Protein AF-A0A6V7JGX0-F1 (afdb_monomer)

Organism: NCBI:txid1563983

InterPro domains:
  IPR000048 IQ motif, EF-hand binding site [PF00612] (31-48)
  IPR042618 Dynein regulatory complex protein 9 [PTHR14871] (1-66)

Sequence (66 aa):
FRERQAFIDKYLAEKEAARLKQELEEHRKLSAIRIQAWWRGVMVRRKLGPYRPDEKKKKKPAKGKK

Mean predicted aligned error: 10.11 Å

Foldseek 3Di:
DVVVVVVVVVVVVVVVVVVVVVVVVVVVVVVVVVVVVVVVVVCCVVCHDPRPDPPPPPPPPPPDDD

Structure (mmCIF, N/CA/C/O backbone):
data_AF-A0A6V7JGX0-F1
#
_entry.id   AF-A0A6V7JGX0-F1
#
loop_
_atom_site.group_PDB
_atom_site.id
_atom_site.type_symbol
_atom_site.label_atom_id
_atom_site.label_alt_id
_atom_site.label_comp_id
_atom_site.label_asym_id
_atom_site.label_entity_id
_atom_site.label_seq_id
_atom_site.pdbx_PDB_ins_code
_atom_site.Cartn_x
_atom_site.Cartn_y
_atom_site.Cartn_z
_atom_site.occupancy
_atom_site.B_iso_or_equiv
_atom_site.auth_seq_id
_atom_site.auth_comp_id
_atom_site.auth_asym_id
_atom_site.auth_atom_id
_atom_site.pdbx_PDB_model_num
ATOM 1 N N . PHE A 1 1 ? 25.553 -4.190 -35.340 1.00 68.94 1 PHE A N 1
ATOM 2 C CA . PHE A 1 1 ? 24.714 -3.016 -34.989 1.00 68.94 1 PHE A CA 1
ATOM 3 C C . PHE A 1 1 ? 23.290 -3.421 -34.592 1.00 68.94 1 PHE A C 1
ATOM 5 O O . PHE A 1 1 ? 22.902 -3.131 -33.470 1.00 68.94 1 PHE A O 1
ATOM 12 N N . ARG A 1 2 ? 22.539 -4.148 -35.439 1.00 82.25 2 ARG A N 1
ATOM 13 C CA . ARG A 1 2 ? 21.141 -4.557 -35.164 1.00 82.25 2 ARG A CA 1
ATOM 14 C C . ARG A 1 2 ? 20.954 -5.447 -33.926 1.00 82.25 2 ARG A C 1
ATOM 16 O O . ARG A 1 2 ? 20.038 -5.210 -33.155 1.00 82.25 2 ARG A O 1
ATOM 23 N N . GLU A 1 3 ? 21.846 -6.407 -33.693 1.00 86.31 3 GLU A N 1
ATOM 24 C CA . GLU A 1 3 ? 21.763 -7.307 -32.526 1.00 86.31 3 GLU A CA 1
ATOM 25 C C . GLU A 1 3 ? 21.947 -6.572 -31.195 1.00 86.31 3 GLU A C 1
ATOM 27 O O . GLU A 1 3 ? 21.224 -6.821 -30.235 1.00 86.31 3 GLU A O 1
ATOM 32 N N . ARG A 1 4 ? 22.871 -5.602 -31.153 1.00 88.94 4 ARG A N 1
ATOM 33 C CA . ARG A 1 4 ? 23.075 -4.749 -29.977 1.00 88.94 4 ARG A CA 1
ATOM 34 C C . ARG A 1 4 ? 21.840 -3.897 -29.691 1.00 88.94 4 ARG A C 1
ATOM 36 O O . ARG A 1 4 ? 21.480 -3.750 -28.531 1.00 88.94 4 ARG A O 1
ATOM 43 N N . GLN A 1 5 ? 21.198 -3.362 -30.730 1.00 92.31 5 GLN A N 1
ATOM 44 C CA . GLN A 1 5 ? 19.966 -2.592 -30.567 1.00 92.31 5 GLN A CA 1
ATOM 45 C C . GLN A 1 5 ? 18.828 -3.475 -30.043 1.00 92.31 5 GLN A C 1
ATOM 47 O O . GLN A 1 5 ? 18.223 -3.134 -29.037 1.00 92.31 5 GLN A O 1
ATOM 52 N N . ALA A 1 6 ? 18.626 -4.659 -30.629 1.00 93.69 6 ALA A N 1
ATOM 53 C CA . ALA A 1 6 ? 17.612 -5.608 -30.168 1.00 93.69 6 ALA A CA 1
ATOM 54 C C . ALA A 1 6 ? 17.829 -6.045 -28.706 1.00 93.69 6 ALA A C 1
ATOM 56 O O . ALA A 1 6 ? 16.869 -6.193 -27.950 1.00 93.69 6 ALA A O 1
ATOM 57 N N . PHE A 1 7 ? 19.086 -6.220 -28.286 1.00 94.00 7 PHE A N 1
ATOM 58 C CA . PHE A 1 7 ? 19.425 -6.504 -26.892 1.00 94.00 7 PHE A CA 1
ATOM 59 C C . PHE A 1 7 ? 19.057 -5.342 -25.957 1.00 94.00 7 PHE A C 1
ATOM 61 O O . PHE A 1 7 ? 18.454 -5.569 -24.908 1.00 94.00 7 PHE A O 1
ATOM 68 N N . ILE A 1 8 ? 19.392 -4.106 -26.342 1.00 94.06 8 ILE A N 1
ATOM 69 C CA . ILE A 1 8 ? 19.054 -2.902 -25.572 1.00 94.06 8 ILE A CA 1
ATOM 70 C C . ILE A 1 8 ? 17.535 -2.761 -25.448 1.00 94.06 8 ILE A C 1
ATOM 72 O O . ILE A 1 8 ? 17.033 -2.590 -24.339 1.00 94.06 8 ILE A O 1
ATOM 76 N N . ASP A 1 9 ? 16.805 -2.893 -26.554 1.00 94.94 9 ASP A N 1
ATOM 77 C CA . ASP A 1 9 ? 15.350 -2.740 -26.581 1.00 94.94 9 ASP A CA 1
ATOM 78 C C . ASP A 1 9 ? 14.667 -3.793 -25.700 1.00 94.94 9 ASP A C 1
ATOM 80 O O . ASP A 1 9 ? 13.787 -3.466 -24.901 1.00 94.94 9 ASP A O 1
ATOM 84 N N . LYS A 1 10 ? 15.126 -5.050 -25.769 1.00 95.31 10 LYS A N 1
ATOM 85 C CA . LYS A 1 10 ? 14.626 -6.131 -24.913 1.00 95.31 10 LYS A CA 1
ATOM 86 C C . LYS A 1 10 ? 14.868 -5.840 -23.431 1.00 95.31 10 LYS A C 1
ATOM 88 O O . LYS A 1 10 ? 13.947 -5.968 -22.628 1.00 95.31 10 LYS A O 1
ATOM 93 N N . TYR A 1 11 ? 16.079 -5.418 -23.069 1.00 95.19 11 TYR A N 1
ATOM 94 C CA . TYR A 1 11 ? 16.414 -5.088 -21.684 1.00 95.19 11 TYR A CA 1
ATOM 95 C C . TYR A 1 11 ? 15.564 -3.928 -21.144 1.00 95.19 11 TYR A C 1
ATOM 97 O O . TYR A 1 11 ? 15.073 -3.982 -20.015 1.00 95.19 11 TYR A O 1
ATOM 105 N N . LEU A 1 12 ? 15.361 -2.880 -21.950 1.00 96.00 12 LEU A N 1
ATOM 106 C CA . LEU A 1 12 ? 14.525 -1.742 -21.571 1.00 96.00 12 LEU A CA 1
ATOM 107 C C . LEU A 1 12 ? 13.059 -2.154 -21.388 1.00 96.00 12 LEU A C 1
ATOM 109 O O . LEU A 1 12 ? 12.454 -1.765 -20.389 1.00 96.00 12 LEU A O 1
ATOM 113 N N . ALA A 1 13 ? 12.522 -2.989 -22.281 1.00 95.62 13 ALA A N 1
ATOM 114 C CA . ALA A 1 13 ? 11.160 -3.507 -22.175 1.00 95.62 13 ALA A CA 1
ATOM 115 C C . ALA A 1 13 ? 10.959 -4.369 -20.916 1.00 95.62 13 ALA A C 1
ATOM 117 O O . ALA A 1 13 ? 9.973 -4.205 -20.198 1.00 95.62 13 ALA A O 1
ATOM 118 N 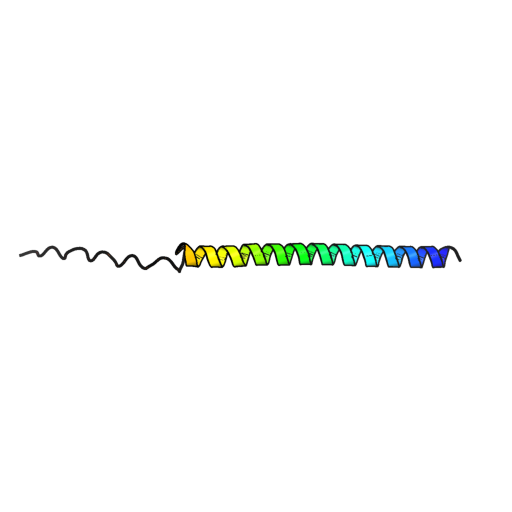N . GLU A 1 14 ? 11.911 -5.251 -20.596 1.00 94.62 14 GLU A N 1
ATOM 119 C CA . GLU A 1 14 ? 11.872 -6.066 -19.374 1.00 94.62 14 GLU A CA 1
ATOM 120 C C . GLU A 1 14 ? 11.935 -5.197 -18.110 1.00 94.62 14 GLU A C 1
ATOM 122 O O . GLU A 1 14 ? 11.180 -5.412 -17.156 1.00 94.62 14 GLU A O 1
ATOM 127 N N . LYS A 1 15 ? 12.796 -4.173 -18.114 1.00 95.62 15 LYS A N 1
ATOM 128 C CA . LYS A 1 15 ? 12.922 -3.220 -17.007 1.00 95.62 15 LYS A CA 1
ATOM 129 C C . LYS A 1 15 ? 11.640 -2.413 -16.799 1.00 95.62 15 LYS A C 1
ATOM 131 O O . LYS A 1 15 ? 11.218 -2.220 -15.658 1.00 95.62 15 LYS A O 1
ATOM 136 N N . GLU A 1 16 ? 11.012 -1.949 -17.876 1.00 95.50 16 GLU A N 1
ATOM 137 C CA . GLU A 1 16 ? 9.752 -1.211 -17.800 1.00 95.50 16 GLU A CA 1
ATOM 138 C C . GLU A 1 16 ? 8.603 -2.100 -17.312 1.00 95.50 16 GLU A C 1
ATOM 140 O O . GLU A 1 16 ? 7.862 -1.702 -16.410 1.00 95.50 16 GLU A O 1
ATOM 145 N N . ALA A 1 17 ? 8.505 -3.335 -17.811 1.00 95.50 17 ALA A N 1
ATOM 146 C CA . ALA A 1 17 ? 7.515 -4.302 -17.346 1.00 95.50 17 ALA A CA 1
ATOM 147 C C . ALA A 1 17 ? 7.664 -4.601 -15.843 1.00 95.50 17 ALA A C 1
ATOM 149 O O . ALA A 1 17 ? 6.668 -4.667 -15.115 1.00 95.50 17 ALA A O 1
ATOM 150 N N . ALA A 1 18 ? 8.902 -4.730 -15.353 1.00 95.38 18 ALA A N 1
ATOM 151 C CA . ALA A 1 18 ? 9.175 -4.903 -13.930 1.00 95.38 18 ALA A CA 1
ATOM 152 C C . ALA A 1 18 ? 8.730 -3.683 -13.106 1.00 95.38 18 ALA A C 1
ATOM 154 O O . ALA A 1 18 ? 8.093 -3.859 -12.064 1.00 95.38 18 ALA A O 1
ATOM 155 N N . ARG A 1 19 ? 8.999 -2.460 -13.589 1.00 95.94 19 ARG A N 1
ATOM 156 C CA . ARG A 1 19 ? 8.569 -1.216 -12.929 1.00 95.94 19 ARG A CA 1
ATOM 157 C C . ARG A 1 19 ? 7.047 -1.131 -12.834 1.00 95.94 19 ARG A C 1
ATOM 159 O O . ARG A 1 19 ? 6.524 -0.932 -11.743 1.00 95.94 19 ARG A O 1
ATOM 166 N N . LEU A 1 20 ? 6.335 -1.350 -13.940 1.00 95.69 20 LEU A N 1
ATOM 167 C CA . LEU A 1 20 ? 4.869 -1.290 -13.973 1.00 95.69 20 LEU A CA 1
ATOM 168 C C . LEU A 1 20 ? 4.233 -2.307 -13.018 1.00 95.69 20 LEU A C 1
ATOM 170 O O . LEU A 1 20 ? 3.267 -1.999 -12.320 1.00 95.69 20 LEU A O 1
ATOM 174 N N . LYS A 1 21 ? 4.799 -3.517 -12.938 1.00 95.94 21 LYS A N 1
ATOM 175 C CA . LYS A 1 21 ? 4.342 -4.534 -11.986 1.00 95.94 21 LYS A CA 1
ATOM 176 C C . LYS A 1 21 ? 4.546 -4.083 -10.539 1.00 95.94 21 LYS A C 1
ATOM 178 O O . LYS A 1 21 ? 3.644 -4.254 -9.724 1.00 95.94 21 LYS A O 1
ATOM 183 N N . GLN A 1 22 ? 5.705 -3.510 -10.216 1.00 96.25 22 GLN A N 1
ATOM 184 C CA . GLN A 1 22 ? 5.981 -2.987 -8.876 1.00 96.25 22 GLN A CA 1
ATOM 185 C C . GLN A 1 22 ? 5.038 -1.837 -8.511 1.00 96.25 22 GLN A C 1
ATOM 187 O O . GLN A 1 22 ? 4.443 -1.868 -7.439 1.00 96.25 22 GLN A O 1
ATOM 192 N N . GLU A 1 23 ? 4.840 -0.872 -9.409 1.00 97.19 23 GLU A N 1
ATOM 193 C CA . GLU A 1 23 ? 3.924 0.257 -9.202 1.00 97.19 23 GLU A CA 1
ATOM 194 C C . GLU A 1 23 ? 2.486 -0.215 -8.954 1.00 97.19 23 GLU A C 1
ATOM 196 O O . GLU A 1 23 ? 1.819 0.272 -8.037 1.00 97.19 23 GLU A O 1
ATOM 201 N N . LEU A 1 24 ? 2.018 -1.212 -9.713 1.00 97.50 24 LEU A N 1
ATOM 202 C CA . LEU A 1 24 ? 0.696 -1.802 -9.523 1.00 97.50 24 LEU A CA 1
ATOM 203 C C . LEU A 1 24 ? 0.562 -2.490 -8.158 1.00 97.50 24 LEU A C 1
ATOM 205 O O . LEU A 1 24 ? -0.445 -2.307 -7.470 1.00 97.50 24 LEU A O 1
ATOM 209 N N . GLU A 1 25 ? 1.559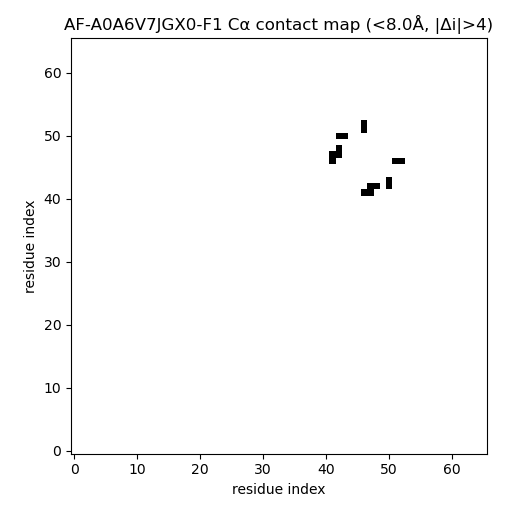 -3.278 -7.754 1.00 97.69 25 GLU A N 1
ATOM 210 C CA . GLU A 1 25 ? 1.554 -3.959 -6.457 1.00 97.69 25 GLU A CA 1
ATOM 211 C C . GLU A 1 25 ? 1.609 -2.963 -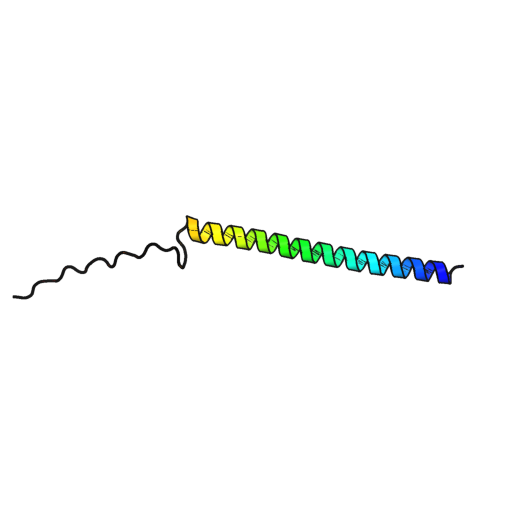5.292 1.00 97.69 25 GLU A C 1
ATOM 213 O O . GLU A 1 25 ? 0.848 -3.096 -4.333 1.00 97.69 25 GLU A O 1
ATOM 218 N N . GLU A 1 26 ? 2.430 -1.918 -5.385 1.00 98.00 26 GLU A N 1
ATOM 219 C CA . GLU A 1 26 ? 2.473 -0.854 -4.379 1.00 98.00 26 GLU A CA 1
ATOM 220 C C . GLU A 1 26 ? 1.147 -0.088 -4.310 1.00 98.00 26 GLU A C 1
ATOM 222 O O . GLU A 1 26 ? 0.608 0.129 -3.222 1.00 98.00 26 GLU A O 1
ATOM 227 N N . HIS A 1 27 ? 0.537 0.235 -5.452 1.00 97.81 27 HIS A N 1
ATOM 228 C CA . HIS A 1 27 ? -0.779 0.870 -5.482 1.00 97.81 27 HIS A CA 1
ATOM 229 C C . HIS A 1 27 ? -1.861 0.007 -4.811 1.00 97.81 27 HIS A C 1
ATOM 231 O O . HIS A 1 27 ? -2.687 0.516 -4.041 1.00 97.81 27 HIS A O 1
ATOM 237 N N . ARG A 1 28 ? -1.835 -1.311 -5.050 1.00 98.12 28 ARG A N 1
ATOM 238 C CA . ARG A 1 28 ? -2.734 -2.280 -4.405 1.00 98.12 28 ARG A CA 1
ATOM 239 C C . ARG A 1 28 ? -2.509 -2.334 -2.899 1.00 98.12 28 ARG A C 1
ATOM 241 O O . ARG A 1 28 ? -3.479 -2.244 -2.146 1.00 98.12 28 ARG A O 1
ATOM 248 N N . LYS A 1 29 ? -1.254 -2.421 -2.449 1.00 98.25 29 LYS A N 1
ATOM 249 C CA . L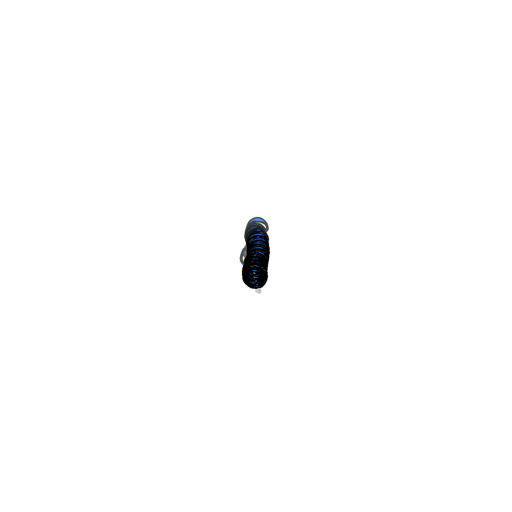YS A 1 29 ? -0.901 -2.427 -1.020 1.00 98.25 29 LYS A CA 1
ATOM 250 C C . LYS A 1 29 ? -1.366 -1.154 -0.325 1.00 98.25 29 LYS A C 1
ATOM 252 O O . LYS A 1 29 ? -2.046 -1.237 0.695 1.00 98.25 29 LYS A O 1
ATOM 257 N N . LEU A 1 30 ? -1.067 0.016 -0.886 1.00 98.25 30 LEU A N 1
ATOM 258 C CA . LEU A 1 30 ? -1.476 1.303 -0.318 1.00 98.25 30 LEU A CA 1
ATOM 259 C C . LEU A 1 30 ? -3.001 1.424 -0.243 1.00 98.25 30 LEU A C 1
ATOM 261 O O . LEU A 1 30 ? -3.542 1.842 0.781 1.00 98.25 30 LEU A O 1
ATOM 265 N N . SER A 1 31 ? -3.709 1.002 -1.291 1.00 98.00 31 SER A N 1
ATOM 266 C CA . SER A 1 31 ? -5.175 0.961 -1.298 1.00 98.00 31 SER A CA 1
ATOM 267 C C . SER A 1 31 ? -5.725 0.031 -0.212 1.00 98.00 31 SER A C 1
ATOM 269 O O . SER A 1 31 ? -6.615 0.425 0.547 1.00 98.00 31 SER A O 1
ATOM 271 N N . ALA A 1 32 ? -5.151 -1.167 -0.065 1.00 98.38 32 ALA A N 1
ATOM 272 C CA . ALA A 1 32 ? -5.527 -2.111 0.981 1.00 98.38 32 ALA A CA 1
ATOM 273 C C . ALA A 1 32 ? -5.280 -1.536 2.386 1.00 98.38 32 ALA A C 1
ATOM 275 O O . ALA A 1 32 ? -6.173 -1.605 3.230 1.00 98.38 32 ALA A O 1
ATOM 276 N N . ILE A 1 33 ? -4.127 -0.897 2.622 1.00 98.44 33 ILE A N 1
ATOM 277 C CA . ILE A 1 33 ? -3.795 -0.234 3.894 1.00 98.44 33 ILE A CA 1
ATOM 278 C C . ILE A 1 33 ? -4.821 0.856 4.217 1.00 98.44 33 ILE A C 1
ATOM 280 O O . ILE A 1 33 ? -5.293 0.937 5.351 1.00 98.44 33 ILE A O 1
ATOM 284 N N . ARG A 1 34 ? -5.225 1.671 3.234 1.00 98.44 34 ARG A N 1
ATOM 285 C CA . ARG A 1 34 ? -6.240 2.721 3.433 1.00 98.44 34 ARG A CA 1
ATOM 286 C C . ARG A 1 34 ? -7.587 2.138 3.853 1.00 98.44 34 ARG A C 1
ATOM 288 O O . ARG A 1 34 ? -8.182 2.628 4.812 1.00 98.44 34 ARG A O 1
ATOM 295 N N . ILE A 1 35 ? -8.043 1.076 3.187 1.00 98.25 35 ILE A N 1
ATOM 296 C CA . ILE A 1 35 ? -9.290 0.374 3.537 1.00 98.25 35 ILE A CA 1
ATOM 297 C C . ILE A 1 35 ? -9.188 -0.217 4.948 1.00 98.25 35 ILE A C 1
ATOM 299 O O . ILE A 1 35 ? -10.081 -0.044 5.778 1.00 98.25 35 ILE A O 1
ATOM 303 N N . GLN A 1 36 ? -8.071 -0.875 5.245 1.00 98.50 36 GLN A N 1
ATOM 304 C CA . GLN A 1 36 ? -7.784 -1.496 6.534 1.00 98.50 36 GLN A CA 1
ATOM 305 C C . GLN A 1 36 ? -7.727 -0.484 7.687 1.00 98.50 36 GLN A C 1
ATOM 307 O O . GLN A 1 36 ? -8.239 -0.763 8.776 1.00 98.50 36 GLN A O 1
ATOM 312 N N . ALA A 1 37 ? -7.103 0.675 7.474 1.00 98.38 37 ALA A N 1
ATOM 313 C CA . ALA A 1 37 ? -7.025 1.760 8.446 1.00 98.38 37 ALA A CA 1
ATOM 314 C C . ALA A 1 37 ? -8.398 2.409 8.656 1.00 98.38 37 ALA A C 1
ATOM 316 O O . ALA A 1 37 ? -8.821 2.613 9.798 1.00 98.38 37 ALA A O 1
ATOM 317 N N . TRP A 1 38 ? -9.135 2.656 7.567 1.00 98.31 38 TRP A N 1
ATOM 318 C CA . TRP A 1 38 ? -10.510 3.140 7.636 1.00 98.31 38 TRP A CA 1
ATOM 319 C C . TRP A 1 38 ? -11.384 2.201 8.468 1.00 98.31 38 TRP A C 1
ATOM 321 O O . TRP A 1 38 ? -12.054 2.662 9.395 1.00 98.31 38 TRP A O 1
ATOM 331 N N . TRP A 1 39 ? -11.320 0.891 8.207 1.00 98.12 39 TRP A N 1
ATOM 332 C CA . TRP A 1 39 ? -12.119 -0.095 8.929 1.00 98.12 39 TRP A CA 1
ATOM 333 C C . TRP A 1 39 ? -11.783 -0.151 10.420 1.00 98.12 39 TRP A C 1
ATOM 335 O O . TRP A 1 39 ? -12.694 -0.132 11.246 1.00 98.12 39 TRP A O 1
ATOM 345 N N . ARG A 1 40 ? -10.496 -0.120 10.793 1.00 97.62 40 ARG A N 1
ATOM 346 C CA . ARG A 1 40 ? -10.084 -0.012 12.207 1.00 97.62 40 ARG A CA 1
ATOM 347 C C . ARG A 1 40 ? -10.689 1.228 12.873 1.00 97.62 40 ARG A C 1
ATOM 349 O O . ARG A 1 40 ? -11.233 1.136 13.970 1.00 97.62 40 ARG A O 1
ATOM 356 N N . GLY A 1 41 ? -10.688 2.370 12.182 1.00 97.50 41 GLY A N 1
ATOM 357 C CA . GLY A 1 41 ? -11.355 3.582 12.659 1.00 97.50 41 GLY A CA 1
ATOM 358 C C . GLY A 1 41 ? -12.875 3.427 12.803 1.00 97.50 41 GLY A C 1
ATOM 359 O O . GLY A 1 41 ? -13.457 3.911 13.775 1.00 97.50 41 GLY A O 1
ATOM 360 N N . VAL A 1 42 ? -13.531 2.739 11.862 1.00 97.38 42 VAL A N 1
ATOM 361 C CA . VAL A 1 42 ? -14.967 2.422 11.937 1.00 97.38 42 VAL A CA 1
ATOM 362 C C . VAL A 1 42 ? -15.266 1.524 13.135 1.00 97.38 42 VAL A C 1
ATOM 364 O O . VAL A 1 42 ? -16.209 1.820 13.867 1.00 97.38 42 VAL A O 1
ATOM 367 N N . MET A 1 43 ? -14.460 0.485 13.373 1.00 97.12 43 MET A N 1
ATOM 368 C CA . MET A 1 43 ? -14.628 -0.417 14.514 1.00 97.12 43 MET A CA 1
ATOM 369 C C . MET A 1 43 ? -14.641 0.340 15.842 1.00 97.12 43 MET A C 1
ATOM 371 O O . MET A 1 43 ? -15.508 0.087 16.671 1.00 97.12 43 MET A O 1
ATOM 375 N N . VAL A 1 44 ? -13.743 1.310 16.023 1.00 96.06 44 VAL A N 1
ATOM 376 C CA . VAL A 1 44 ? -13.693 2.119 17.249 1.00 96.06 44 VAL A CA 1
ATOM 377 C C . VAL A 1 44 ? -14.888 3.071 17.337 1.00 96.06 44 VAL A C 1
ATOM 379 O O . VAL A 1 44 ? -15.630 3.045 18.317 1.00 96.06 44 VAL A O 1
ATOM 382 N N . ARG A 1 45 ? -15.132 3.890 16.301 1.00 95.75 45 ARG A N 1
ATOM 383 C CA . ARG A 1 45 ? -16.197 4.915 16.328 1.00 95.75 45 ARG A CA 1
ATOM 384 C C . ARG A 1 45 ? -17.593 4.319 16.471 1.00 95.75 45 ARG A C 1
ATOM 386 O O . ARG A 1 45 ? -18.440 4.891 17.148 1.00 95.75 45 ARG A O 1
ATOM 393 N N . ARG A 1 46 ? -17.831 3.174 15.832 1.00 94.88 46 ARG A N 1
ATOM 394 C CA . ARG A 1 46 ? -19.110 2.456 15.897 1.00 94.88 46 ARG A CA 1
ATOM 395 C C . ARG A 1 46 ? -19.149 1.403 17.000 1.00 94.88 46 ARG A C 1
ATOM 397 O O . ARG A 1 46 ? -20.146 0.695 17.096 1.00 94.88 46 ARG A O 1
ATOM 404 N N . LYS A 1 47 ? -18.095 1.306 17.819 1.00 93.50 47 LYS A N 1
ATOM 405 C CA . LYS A 1 47 ? -17.992 0.357 18.931 1.00 93.50 47 LYS A CA 1
ATOM 406 C C . LYS A 1 47 ? -18.319 -1.074 18.483 1.00 93.50 47 LYS A C 1
ATOM 408 O O . LYS A 1 47 ? -19.198 -1.726 19.035 1.00 93.50 47 LYS A O 1
ATOM 413 N N . LEU A 1 48 ? -17.669 -1.533 17.416 1.00 91.75 48 LEU A N 1
ATOM 414 C CA . LEU A 1 48 ? -17.825 -2.878 16.859 1.00 91.75 48 LEU A CA 1
ATOM 415 C C . LEU A 1 48 ? -16.761 -3.822 17.425 1.00 91.75 48 LEU A C 1
ATOM 417 O O . LEU A 1 48 ? -15.660 -3.401 17.782 1.00 91.75 48 LEU A O 1
ATOM 421 N N . GLY A 1 49 ? -17.076 -5.119 17.446 1.00 89.69 49 GLY A N 1
ATOM 422 C CA . GLY A 1 49 ? -16.144 -6.158 17.879 1.00 89.69 49 GLY A CA 1
ATOM 423 C C . GLY A 1 49 ? -15.648 -5.922 19.315 1.00 89.69 49 GLY A C 1
ATOM 424 O O . GLY A 1 49 ? -16.483 -5.682 20.188 1.00 89.69 49 GLY A O 1
ATOM 425 N N . PRO A 1 50 ? -14.323 -5.940 19.561 1.00 90.31 50 PRO A N 1
ATOM 426 C CA . PRO A 1 50 ? -13.746 -5.747 20.897 1.00 90.31 50 PRO A CA 1
ATOM 427 C C . PRO A 1 50 ? -14.039 -4.386 21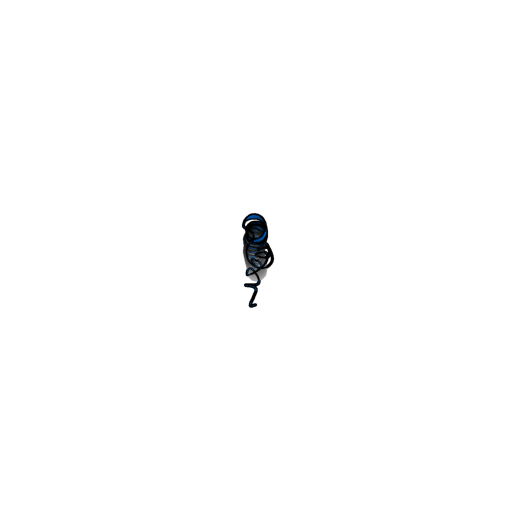.544 1.00 90.31 50 PRO A C 1
ATOM 429 O O . PRO A 1 50 ? -13.868 -4.238 22.746 1.00 90.31 50 PRO A O 1
ATOM 432 N N . TYR A 1 51 ? -14.459 -3.385 20.765 1.00 90.56 51 TYR A N 1
ATOM 433 C CA . TYR A 1 51 ? -14.767 -2.041 21.269 1.00 90.56 51 TYR A CA 1
ATOM 434 C C . TYR A 1 51 ? -16.230 -1.866 21.668 1.00 90.56 51 TYR A C 1
ATOM 436 O O . TYR A 1 51 ? -16.643 -0.755 22.015 1.00 90.56 51 TYR A O 1
ATOM 444 N N . ARG A 1 52 ? -17.041 -2.927 21.575 1.00 86.25 52 ARG A N 1
ATOM 445 C CA . ARG A 1 52 ? -18.399 -2.900 22.110 1.00 86.25 52 ARG A CA 1
ATOM 446 C C . ARG A 1 52 ? -18.309 -2.565 23.596 1.00 86.25 52 ARG A C 1
ATOM 448 O O . ARG A 1 52 ? -17.531 -3.207 24.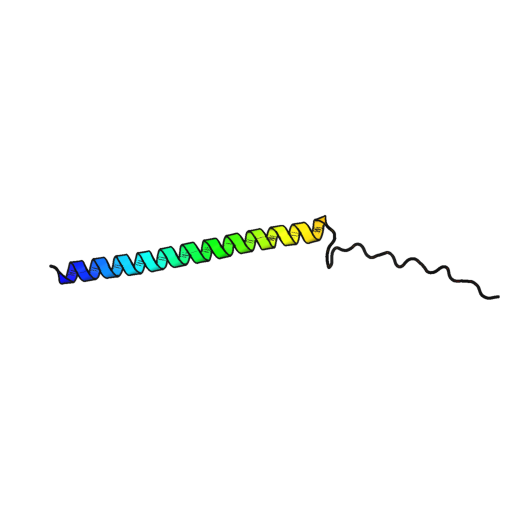295 1.00 86.25 52 ARG A O 1
ATOM 455 N N . PRO A 1 53 ? -19.061 -1.561 24.083 1.00 81.25 53 PRO A N 1
ATOM 456 C CA . PRO A 1 53 ? -19.122 -1.341 25.512 1.00 81.25 53 PRO A CA 1
ATOM 457 C C . PRO A 1 53 ? -19.651 -2.636 26.111 1.00 81.25 53 PRO A C 1
ATOM 459 O O . PRO A 1 53 ? -20.632 -3.176 25.590 1.00 81.25 53 PRO A O 1
ATOM 462 N N . ASP A 1 54 ? -18.995 -3.133 27.159 1.00 72.75 54 ASP A N 1
ATOM 463 C CA . ASP A 1 54 ? -19.552 -4.228 27.933 1.00 72.75 54 ASP A CA 1
ATOM 464 C C . ASP A 1 54 ? -20.984 -3.824 28.252 1.00 72.75 54 ASP A C 1
ATOM 466 O O . ASP A 1 54 ? -21.221 -2.802 28.913 1.00 72.75 54 ASP A O 1
ATOM 470 N N . GLU A 1 55 ? -21.952 -4.567 27.709 1.00 63.94 55 GLU A N 1
ATOM 471 C CA . GLU A 1 55 ? -23.311 -4.483 28.197 1.00 63.94 55 GLU A CA 1
ATOM 472 C C . GLU A 1 55 ? -23.168 -4.833 29.666 1.00 63.94 55 GLU A C 1
ATOM 474 O O . GLU A 1 55 ? -23.008 -6.007 30.003 1.00 63.94 55 GLU A O 1
ATOM 479 N N . LYS A 1 56 ? -23.097 -3.807 30.532 1.00 56.19 56 LYS A N 1
ATOM 480 C CA . LYS A 1 56 ? -23.118 -3.955 31.982 1.00 56.19 56 LYS A CA 1
ATOM 481 C C . LYS A 1 56 ? -24.217 -4.961 32.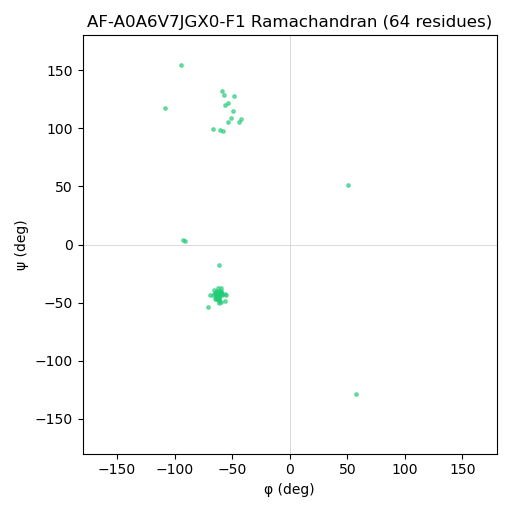210 1.00 56.19 56 LYS A C 1
ATOM 483 O O . LYS A 1 56 ? -25.374 -4.602 31.983 1.00 56.19 56 LYS A O 1
ATOM 488 N N . LYS A 1 57 ? -23.842 -6.209 32.543 1.00 55.78 57 LYS A N 1
ATOM 489 C CA . LYS A 1 57 ? -24.772 -7.310 32.787 1.00 55.78 57 LYS A CA 1
ATOM 490 C C . LYS A 1 57 ? -25.877 -6.675 33.600 1.00 55.78 57 LYS A C 1
ATOM 492 O O . LYS A 1 57 ? -25.596 -6.254 34.724 1.00 55.78 57 LYS A O 1
ATOM 497 N N . LYS A 1 58 ? -27.062 -6.472 33.003 1.00 54.09 58 LYS A N 1
ATOM 498 C C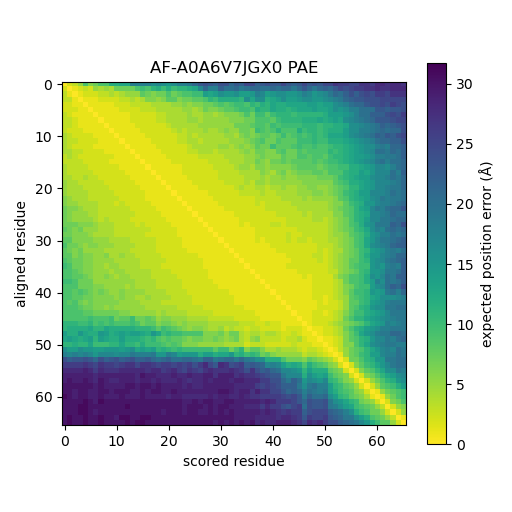A . LYS A 1 58 ? -28.207 -5.923 33.727 1.00 54.09 58 LYS A CA 1
ATOM 499 C C . LYS A 1 58 ? -28.290 -6.816 34.950 1.00 54.09 58 LYS A C 1
ATOM 501 O O . LYS A 1 58 ? -28.523 -8.014 34.784 1.00 54.09 58 LYS A O 1
ATOM 506 N N . LYS A 1 59 ? -27.940 -6.288 36.132 1.00 50.62 59 LYS A N 1
ATOM 507 C CA . LYS A 1 59 ? -27.996 -7.040 37.384 1.00 50.62 59 LYS A CA 1
ATOM 508 C C . LYS A 1 59 ? -29.424 -7.562 37.420 1.00 50.62 59 LYS A C 1
ATOM 510 O O . LYS A 1 59 ? -30.345 -6.762 37.565 1.00 50.62 59 LYS A O 1
ATOM 515 N N . LYS A 1 60 ? -29.623 -8.862 37.164 1.00 55.25 60 LYS A N 1
ATOM 516 C CA . LYS A 1 60 ? -30.930 -9.489 37.359 1.00 55.25 60 LYS A CA 1
ATOM 517 C C . LYS A 1 60 ? -31.293 -9.139 38.802 1.00 55.25 60 LYS A C 1
ATOM 519 O O . LYS A 1 60 ? -30.461 -9.418 39.670 1.00 55.25 60 LYS A O 1
ATOM 524 N N . PRO A 1 61 ? -32.425 -8.465 39.076 1.00 50.53 61 PRO A N 1
ATOM 525 C CA . PRO A 1 61 ? -32.801 -8.204 40.453 1.00 50.53 61 PRO A CA 1
ATOM 526 C C . PRO A 1 61 ? -32.867 -9.565 41.139 1.00 50.53 61 PRO A C 1
ATOM 528 O O . PRO A 1 61 ? -33.573 -10.463 40.673 1.00 50.53 61 PRO A O 1
ATOM 531 N N . ALA A 1 62 ? -32.047 -9.748 42.175 1.00 54.19 62 ALA A N 1
ATOM 532 C CA . ALA A 1 62 ? -32.098 -10.926 43.017 1.00 54.19 62 ALA A CA 1
ATOM 533 C C . ALA A 1 62 ? -33.495 -10.937 43.638 1.00 54.19 62 ALA A C 1
ATOM 535 O O . ALA A 1 62 ? -33.796 -10.170 44.549 1.00 54.19 62 ALA A O 1
ATOM 536 N N . LYS A 1 63 ? -34.389 -11.732 43.048 1.00 47.50 63 LYS A N 1
ATOM 537 C CA . LYS A 1 63 ? -35.738 -11.945 43.551 1.00 47.50 63 LYS A CA 1
ATOM 538 C C . LYS A 1 63 ? -35.568 -12.679 44.874 1.00 47.50 63 LYS A C 1
ATOM 540 O O . LYS A 1 63 ? -35.295 -13.877 44.876 1.00 47.50 63 LYS A O 1
ATOM 545 N N . GLY A 1 64 ? -35.650 -11.927 45.971 1.00 51.97 64 GLY A N 1
ATOM 546 C CA . GLY A 1 64 ? -35.689 -12.473 47.318 1.00 51.97 64 GLY A CA 1
ATOM 547 C C . GLY A 1 64 ? -36.728 -13.586 47.382 1.00 51.97 64 GLY A C 1
ATOM 548 O O . GLY A 1 64 ? -37.869 -13.408 46.949 1.00 51.97 64 GLY A O 1
ATOM 549 N N . LYS A 1 65 ? -36.314 -14.744 47.885 1.00 40.88 65 LYS A N 1
ATOM 550 C CA . LYS A 1 65 ? -37.230 -15.758 48.387 1.00 40.88 65 LYS A CA 1
ATOM 551 C C . LYS A 1 65 ? -37.091 -15.764 49.904 1.00 40.88 65 LYS A C 1
ATOM 553 O O . LYS A 1 65 ? -35.989 -15.949 50.414 1.00 40.88 65 LYS A O 1
ATOM 558 N N . LYS A 1 66 ? -38.217 -15.426 50.537 1.00 38.53 66 LYS A N 1
ATOM 559 C CA . LYS A 1 66 ? -38.571 -15.776 51.912 1.00 38.53 66 LYS A CA 1
ATOM 560 C C . LYS A 1 66 ? -38.500 -17.286 52.100 1.00 38.53 66 LYS A C 1
ATOM 562 O O . LYS A 1 66 ? -38.725 -17.991 51.086 1.00 38.53 66 LYS A O 1
#

pLDDT: mean 86.33, std 17.47, range [38.53, 98.5]

Secondary structure (DSSP, 8-state):
-HHHHHHHHHHHHHHHHHHHHHHHHHHHHHHHHHHHHHHHHHHHHTT-GGGS--------------

Radius of gyration: 29.52 Å; Cα contacts (8 Å, |Δi|>4): 8; chains: 1; bounding box: 63×21×87 Å

Solvent-accessible surface area (backbone atoms only — not comparable to full-atom values): 3944 Å² total; per-residue (Å²): 114,70,66,62,50,54,52,51,54,50,53,51,52,52,52,50,54,51,49,55,53,49,53,52,52,49,52,51,50,54,51,50,50,51,55,53,52,50,48,55,52,46,30,57,79,68,33,39,79,94,50,38,74,78,74,70,71,74,74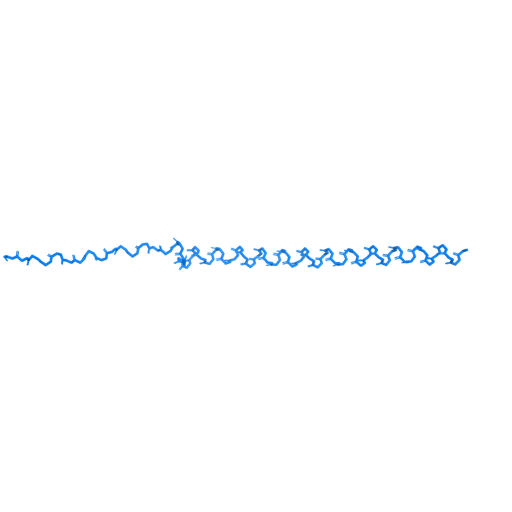,72,77,81,76,82,77,132